Protein AF-A0A1V3KDX3-F1 (afdb_monomer)

Secondary structure (DSSP, 8-state):
-EEEEE-S--EE-TTS-EEEEEEEEETTEEEEEEEE-SSS-HHHHHHHHHHHHHHHHHHTSEEEEE-----GGG-SEEEEEEEEEETTEEEEEEEEEEGGG-TT--GGGGGGGPPPP---

Solvent-accessible surface area (backbone atoms only — not comparable to full-atom values): 7074 Å² total; per-residue (Å²): 93,80,51,76,49,70,60,92,69,68,48,70,51,99,82,75,42,47,24,31,51,31,36,43,33,56,60,90,48,71,50,76,49,63,31,45,45,81,64,36,48,73,65,50,46,54,49,48,34,52,53,28,47,54,50,14,60,75,68,54,42,45,22,49,33,69,46,42,52,63,58,78,93,77,47,60,59,33,43,30,40,36,40,36,45,52,100,93,49,75,50,76,44,81,44,74,45,57,39,86,83,41,99,78,73,48,81,93,50,50,59,79,77,59,72,82,90,79,89,132

pLDDT: mean 93.76, std 5.1, range [56.53, 98.06]

Structure (mmCIF, N/CA/C/O backbone):
data_AF-A0A1V3KDX3-F1
#
_entry.id   AF-A0A1V3KDX3-F1
#
loop_
_atom_site.group_PDB
_atom_site.id
_atom_site.type_symbol
_atom_site.label_atom_id
_atom_site.label_alt_id
_atom_site.label_comp_id
_atom_site.label_asym_id
_atom_site.label_entity_id
_atom_site.label_seq_id
_atom_site.pdbx_PDB_ins_code
_atom_site.Cartn_x
_atom_site.Cartn_y
_atom_site.Cartn_z
_atom_site.occupancy
_atom_site.B_iso_or_equiv
_atom_site.auth_seq_id
_atom_site.auth_comp_id
_atom_site.auth_asym_id
_atom_site.auth_atom_id
_atom_site.pdbx_PDB_model_num
ATOM 1 N N . MET A 1 1 ? -4.324 1.513 17.771 1.00 87.69 1 MET A N 1
ATOM 2 C CA . MET A 1 1 ? -3.615 2.578 17.020 1.00 87.69 1 MET A CA 1
ATOM 3 C C . MET A 1 1 ? -3.368 2.061 15.615 1.00 87.69 1 MET A C 1
ATOM 5 O O . MET A 1 1 ? -2.993 0.906 15.507 1.00 87.69 1 MET A O 1
ATOM 9 N N . PHE A 1 2 ? -3.605 2.856 14.573 1.00 94.31 2 PHE A N 1
ATOM 10 C CA . PHE A 1 2 ? -3.272 2.483 13.195 1.00 94.31 2 PHE A CA 1
ATOM 11 C C . PHE A 1 2 ? -2.252 3.480 12.646 1.00 94.31 2 PHE A C 1
ATOM 13 O O . PHE A 1 2 ? -2.476 4.683 12.772 1.00 94.31 2 PHE A O 1
ATOM 20 N N . ASN A 1 3 ? -1.138 3.002 12.094 1.00 95.94 3 ASN A N 1
ATOM 21 C CA . ASN A 1 3 ? -0.101 3.861 11.523 1.00 95.94 3 ASN A CA 1
ATOM 22 C C . ASN A 1 3 ? 0.721 3.118 10.463 1.00 95.94 3 ASN A C 1
ATOM 24 O O . ASN A 1 3 ? 0.973 1.926 10.620 1.00 95.94 3 ASN A O 1
ATOM 28 N N . ILE A 1 4 ? 1.194 3.844 9.448 1.00 97.00 4 ILE A N 1
ATOM 29 C CA . ILE A 1 4 ? 2.285 3.412 8.571 1.00 97.00 4 ILE A CA 1
ATOM 30 C C . ILE A 1 4 ? 3.423 4.417 8.747 1.00 97.00 4 ILE A C 1
ATOM 32 O O . ILE A 1 4 ? 3.302 5.579 8.361 1.00 97.00 4 ILE A O 1
ATOM 36 N N . ALA A 1 5 ? 4.512 3.976 9.368 1.00 96.94 5 ALA A N 1
ATOM 37 C CA . ALA A 1 5 ? 5.718 4.769 9.546 1.00 96.94 5 ALA A CA 1
ATOM 38 C C . ALA A 1 5 ? 6.691 4.491 8.400 1.00 96.94 5 ALA A C 1
ATOM 40 O O . ALA A 1 5 ? 6.875 3.339 8.021 1.00 96.94 5 ALA A O 1
ATOM 41 N N . LEU A 1 6 ? 7.312 5.543 7.872 1.00 96.81 6 LEU A N 1
ATOM 42 C CA . LEU A 1 6 ? 8.313 5.466 6.813 1.00 96.81 6 LEU A CA 1
ATOM 43 C C . LEU A 1 6 ? 9.654 5.941 7.361 1.00 96.81 6 LEU A C 1
ATOM 45 O O . LEU A 1 6 ? 9.716 6.979 8.025 1.00 96.81 6 LEU A O 1
ATOM 49 N N . GLU A 1 7 ? 10.720 5.217 7.046 1.00 95.19 7 GLU A N 1
ATOM 50 C CA . GLU A 1 7 ? 12.074 5.688 7.305 1.00 95.19 7 GLU A CA 1
ATOM 51 C C . GLU A 1 7 ? 12.439 6.859 6.383 1.00 95.19 7 GLU A C 1
ATOM 53 O O . GLU A 1 7 ? 11.755 7.165 5.408 1.00 95.19 7 GLU A O 1
ATOM 58 N N . SER A 1 8 ? 13.527 7.560 6.695 1.00 91.12 8 SER A N 1
ATOM 59 C CA . SER A 1 8 ? 13.921 8.765 5.944 1.00 91.12 8 SER A CA 1
ATOM 60 C C . SER A 1 8 ? 14.852 8.496 4.762 1.00 91.12 8 SER A C 1
ATOM 62 O O . SER A 1 8 ? 14.910 9.300 3.830 1.00 91.12 8 SER A O 1
ATOM 64 N N . LYS A 1 9 ? 15.606 7.392 4.796 1.00 96.25 9 LYS A N 1
ATOM 65 C CA . LYS A 1 9 ? 16.689 7.131 3.846 1.00 96.25 9 LYS A CA 1
ATOM 66 C C . LYS A 1 9 ? 16.405 5.876 3.017 1.00 96.25 9 LYS A C 1
ATOM 68 O O . LYS A 1 9 ? 16.329 4.795 3.599 1.00 96.25 9 LYS A O 1
ATOM 73 N N . PRO A 1 10 ? 16.306 5.995 1.682 1.00 97.38 10 PRO A N 1
ATOM 74 C CA . PRO A 1 10 ? 16.184 4.833 0.819 1.00 97.38 10 PRO A CA 1
ATOM 75 C C . PRO A 1 10 ? 17.518 4.098 0.663 1.00 97.38 10 PRO A C 1
ATOM 77 O O . PRO A 1 10 ? 18.595 4.673 0.864 1.00 97.38 10 PRO A O 1
ATOM 80 N N . PHE A 1 11 ? 17.444 2.829 0.284 1.00 97.69 11 PHE A N 1
ATOM 81 C CA . PHE A 1 11 ? 18.595 1.963 0.039 1.00 97.69 11 PHE A CA 1
ATOM 82 C C . PHE A 1 11 ? 18.253 0.904 -1.016 1.00 97.69 11 PHE A C 1
ATOM 84 O O . PHE A 1 11 ? 17.088 0.723 -1.359 1.00 97.69 11 PHE A O 1
ATOM 91 N N . ILE A 1 12 ? 19.278 0.235 -1.545 1.00 97.94 12 ILE A N 1
ATOM 92 C CA . ILE A 1 12 ? 19.107 -0.921 -2.429 1.00 97.94 12 ILE A CA 1
ATOM 93 C C . ILE A 1 12 ? 19.005 -2.175 -1.560 1.00 97.94 12 ILE A C 1
ATOM 95 O O . ILE A 1 12 ? 19.894 -2.407 -0.736 1.00 97.94 12 ILE A O 1
ATOM 99 N N . ASN A 1 13 ? 17.920 -2.937 -1.692 1.00 95.00 13 ASN A N 1
ATOM 100 C CA . ASN A 1 13 ? 17.723 -4.182 -0.945 1.00 95.00 13 ASN A CA 1
ATOM 101 C C . ASN A 1 13 ? 18.466 -5.372 -1.590 1.00 95.00 13 ASN A C 1
ATOM 103 O O . ASN A 1 13 ? 19.233 -5.213 -2.533 1.00 95.00 13 ASN A O 1
ATOM 107 N N . GLU A 1 14 ? 18.248 -6.581 -1.068 1.00 95.00 14 GLU A N 1
ATOM 108 C CA . GLU A 1 14 ? 18.904 -7.808 -1.546 1.00 95.00 14 GLU A CA 1
ATOM 109 C C . GLU A 1 14 ? 18.457 -8.287 -2.939 1.00 95.00 14 GLU A C 1
ATOM 111 O O . GLU A 1 14 ? 19.092 -9.176 -3.504 1.00 95.00 14 GLU A O 1
ATOM 116 N N . TRP A 1 15 ? 17.406 -7.687 -3.503 1.00 92.06 15 TRP A N 1
ATOM 117 C CA . TRP A 1 15 ? 16.888 -7.970 -4.846 1.00 92.06 15 TRP A CA 1
ATOM 118 C C . TRP A 1 15 ? 17.210 -6.853 -5.849 1.00 92.06 15 TRP A C 1
ATOM 120 O O . TRP A 1 15 ? 16.567 -6.763 -6.889 1.00 92.06 15 TRP A O 1
ATOM 130 N N . ASP A 1 16 ? 18.191 -5.999 -5.536 1.00 94.50 16 ASP A N 1
ATOM 131 C CA . ASP A 1 16 ? 18.605 -4.844 -6.345 1.00 94.50 16 ASP A CA 1
ATOM 132 C C . ASP A 1 16 ? 17.513 -3.770 -6.554 1.00 94.50 16 ASP A C 1
ATOM 134 O O . ASP A 1 16 ? 17.632 -2.901 -7.422 1.00 94.50 16 ASP A O 1
ATOM 138 N N . ASP A 1 17 ? 16.484 -3.750 -5.699 1.00 94.56 17 ASP A N 1
ATOM 139 C CA . ASP A 1 17 ? 15.426 -2.741 -5.735 1.00 94.56 17 ASP A CA 1
ATOM 140 C C . ASP A 1 17 ? 15.750 -1.533 -4.853 1.00 94.56 17 ASP A C 1
ATOM 142 O O . ASP A 1 17 ? 16.129 -1.665 -3.685 1.00 94.56 17 ASP A O 1
ATOM 146 N N . LEU A 1 18 ? 15.511 -0.329 -5.384 1.00 97.25 18 LEU A N 1
ATOM 147 C CA . LEU A 1 18 ? 15.504 0.896 -4.590 1.00 97.25 18 LEU A CA 1
ATOM 148 C C . LEU A 1 18 ? 14.232 0.953 -3.744 1.00 97.25 18 LEU A C 1
ATOM 150 O O . LEU A 1 18 ? 13.131 1.175 -4.258 1.00 97.25 18 LEU A O 1
ATOM 154 N N . VAL A 1 19 ? 14.403 0.809 -2.432 1.00 97.81 19 VAL A N 1
ATOM 155 C CA . VAL A 1 19 ? 13.302 0.746 -1.474 1.00 97.81 19 VAL A CA 1
ATOM 156 C C . VAL A 1 19 ? 13.448 1.735 -0.324 1.00 97.81 19 VAL A C 1
ATOM 158 O O . VAL A 1 19 ? 14.524 2.273 -0.049 1.00 97.81 19 VAL A O 1
ATOM 161 N N . LEU A 1 20 ? 12.342 1.940 0.385 1.00 97.94 20 LEU A N 1
ATOM 162 C CA . LEU A 1 20 ? 12.284 2.603 1.678 1.00 97.94 20 LEU A CA 1
ATOM 163 C C . LEU A 1 20 ? 11.724 1.636 2.725 1.00 97.94 20 LEU A C 1
ATOM 165 O O . LEU A 1 20 ? 10.679 1.028 2.500 1.00 97.94 20 LEU A O 1
ATOM 169 N N . SER A 1 21 ? 12.388 1.510 3.874 1.00 97.44 21 SER A N 1
ATOM 170 C CA . SER A 1 21 ? 11.837 0.742 4.995 1.00 97.44 21 SER A CA 1
ATOM 171 C C . SER A 1 21 ? 10.593 1.415 5.560 1.00 97.44 21 SER A C 1
ATOM 173 O O . SER A 1 21 ? 10.551 2.638 5.722 1.00 97.44 21 SER A O 1
ATOM 175 N N . ALA A 1 22 ? 9.605 0.602 5.905 1.00 97.62 22 ALA A N 1
ATOM 176 C CA . ALA A 1 22 ? 8.391 1.036 6.561 1.00 97.62 22 ALA A CA 1
ATOM 177 C C . ALA A 1 22 ? 7.913 0.025 7.593 1.00 97.62 22 ALA A C 1
ATOM 179 O O . ALA A 1 22 ? 8.279 -1.146 7.562 1.00 97.62 22 ALA A O 1
ATOM 180 N N . SER A 1 23 ? 7.042 0.493 8.479 1.00 97.81 23 SER A N 1
ATOM 181 C CA . SER A 1 23 ? 6.360 -0.343 9.456 1.00 97.81 23 SER A CA 1
ATOM 182 C C . SER A 1 23 ? 4.878 -0.023 9.476 1.00 97.81 23 SER A C 1
ATOM 184 O O . SER A 1 23 ? 4.501 1.141 9.630 1.00 97.81 23 SER A O 1
ATOM 186 N N . ILE A 1 24 ? 4.032 -1.046 9.420 1.00 97.62 24 ILE A N 1
ATOM 187 C CA . ILE A 1 24 ? 2.609 -0.917 9.725 1.00 97.62 24 ILE A CA 1
ATOM 188 C C . ILE A 1 24 ? 2.370 -1.317 11.178 1.00 97.62 24 ILE A C 1
ATOM 190 O O . ILE A 1 24 ? 2.934 -2.286 11.680 1.00 97.62 24 ILE A O 1
ATOM 194 N N . THR A 1 25 ? 1.550 -0.549 11.886 1.00 97.81 25 THR A N 1
ATOM 195 C CA . THR A 1 25 ? 1.118 -0.847 13.253 1.00 97.81 25 THR A CA 1
ATOM 196 C C . THR A 1 25 ? -0.399 -0.900 13.298 1.00 97.81 25 THR A C 1
ATOM 198 O O . THR A 1 25 ? -1.059 0.062 12.906 1.00 97.81 25 THR A O 1
ATOM 201 N N . ILE A 1 26 ? -0.943 -2.013 13.790 1.00 96.38 26 ILE A N 1
ATOM 202 C CA . ILE A 1 26 ? -2.377 -2.283 13.920 1.00 96.38 26 ILE A CA 1
ATOM 203 C C . ILE A 1 26 ? -2.625 -2.731 15.361 1.00 96.38 26 ILE A C 1
ATOM 205 O O . ILE A 1 26 ? -2.471 -3.893 15.712 1.00 96.38 26 ILE A O 1
ATOM 209 N N . SER A 1 27 ? -3.003 -1.784 16.213 1.00 93.75 27 SER A N 1
ATOM 210 C CA . SER A 1 27 ? -3.112 -1.986 17.662 1.00 93.75 27 SER A CA 1
ATOM 211 C C . SER A 1 27 ? -1.786 -2.448 18.276 1.00 93.75 27 SER A C 1
ATOM 213 O O . SER A 1 27 ? -0.879 -1.626 18.381 1.00 93.75 27 SER A O 1
ATOM 215 N N . ASP A 1 28 ? -1.690 -3.699 18.707 1.00 95.75 28 ASP A N 1
ATOM 216 C CA . ASP A 1 28 ? -0.511 -4.350 19.279 1.00 95.75 28 ASP A CA 1
ATOM 217 C C . ASP A 1 28 ? 0.337 -5.089 18.230 1.00 95.75 28 ASP A C 1
ATOM 219 O O . ASP A 1 28 ? 1.496 -5.410 18.490 1.00 95.75 28 ASP A O 1
ATOM 223 N N . PHE A 1 29 ? -0.205 -5.307 17.031 1.00 96.56 29 PHE A N 1
ATOM 224 C CA . PHE A 1 29 ? 0.515 -5.895 15.910 1.00 96.56 29 PHE A CA 1
ATOM 225 C C . PHE A 1 29 ? 1.417 -4.865 15.218 1.00 96.56 29 PHE A C 1
ATOM 227 O O . PHE A 1 29 ? 1.005 -3.727 14.965 1.00 96.56 29 PHE A O 1
A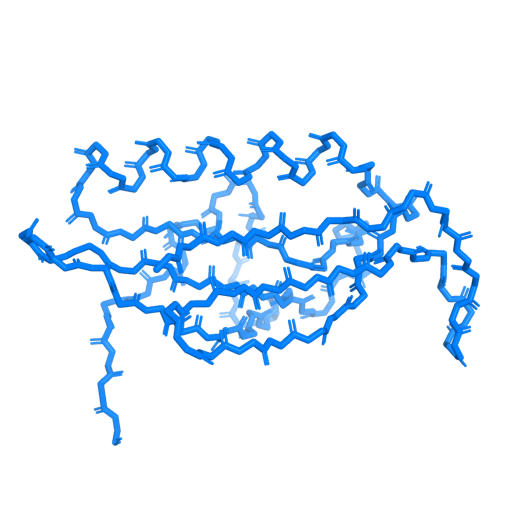TOM 234 N N . LYS A 1 30 ? 2.632 -5.286 14.853 1.00 97.25 30 LYS A N 1
ATOM 235 C CA . LYS A 1 30 ? 3.569 -4.512 14.037 1.00 97.25 30 LYS A CA 1
ATOM 236 C C . LYS A 1 30 ? 4.249 -5.421 13.015 1.00 97.25 30 LYS A C 1
ATOM 238 O O . LYS A 1 30 ? 4.743 -6.481 13.387 1.00 97.25 30 LYS A O 1
ATOM 243 N N . GLU A 1 31 ? 4.327 -4.965 11.771 1.00 97.69 31 GLU A N 1
ATOM 244 C CA . GLU A 1 31 ? 5.070 -5.632 10.699 1.00 97.69 31 GLU A CA 1
ATOM 245 C C . GLU A 1 31 ? 5.919 -4.612 9.940 1.00 97.69 31 GLU A C 1
ATOM 247 O O . GLU A 1 31 ? 5.455 -3.507 9.646 1.00 97.69 31 GLU A O 1
ATOM 252 N N . ASP A 1 32 ? 7.163 -4.985 9.648 1.00 96.88 32 ASP A N 1
ATOM 253 C CA . ASP A 1 32 ? 8.085 -4.191 8.841 1.00 96.88 32 ASP A CA 1
ATOM 254 C C . ASP A 1 32 ? 8.049 -4.687 7.390 1.00 96.88 32 ASP A C 1
ATOM 256 O O . ASP A 1 32 ? 7.955 -5.887 7.137 1.00 96.88 32 ASP A O 1
ATOM 260 N N . PHE A 1 33 ? 8.129 -3.767 6.434 1.00 96.19 33 PHE A N 1
ATOM 261 C CA . PHE A 1 33 ? 8.121 -4.069 5.005 1.00 96.19 33 PHE A CA 1
ATOM 262 C C . PHE A 1 33 ? 8.948 -3.045 4.221 1.00 96.19 33 PHE A C 1
ATOM 264 O O . PHE A 1 33 ? 9.305 -1.978 4.726 1.00 96.19 33 PHE A O 1
ATOM 271 N N . PHE A 1 34 ? 9.255 -3.366 2.967 1.00 96.62 34 PHE A N 1
ATOM 272 C CA . PHE A 1 34 ? 9.947 -2.462 2.053 1.00 96.62 34 PHE A CA 1
ATOM 273 C C . PHE A 1 34 ? 8.960 -1.878 1.047 1.00 96.62 34 PHE A C 1
ATOM 275 O O . PHE A 1 34 ? 8.224 -2.627 0.412 1.00 96.62 34 PHE A O 1
ATOM 282 N N . LEU A 1 35 ? 8.960 -0.552 0.883 1.00 96.88 35 LEU A N 1
ATOM 283 C CA . LEU A 1 35 ? 8.280 0.119 -0.224 1.00 96.88 35 LEU A CA 1
ATOM 284 C C . LEU A 1 35 ? 9.248 0.293 -1.394 1.00 96.88 35 LEU A C 1
ATOM 286 O O . LEU A 1 35 ? 10.179 1.091 -1.268 1.00 96.88 35 LEU A O 1
ATOM 290 N N . PRO A 1 36 ? 9.014 -0.350 -2.544 1.00 96.81 36 PRO A N 1
ATOM 291 C CA . PRO A 1 36 ? 9.692 -0.020 -3.791 1.00 96.81 36 PRO A CA 1
ATOM 292 C C . PRO A 1 36 ? 9.384 1.417 -4.195 1.00 96.81 36 PRO A C 1
ATOM 294 O O . PRO A 1 36 ? 8.213 1.795 -4.287 1.00 96.81 36 PRO A O 1
ATOM 297 N N . ILE A 1 37 ? 10.428 2.212 -4.442 1.00 97.25 37 ILE A N 1
ATOM 298 C CA . ILE A 1 37 ? 10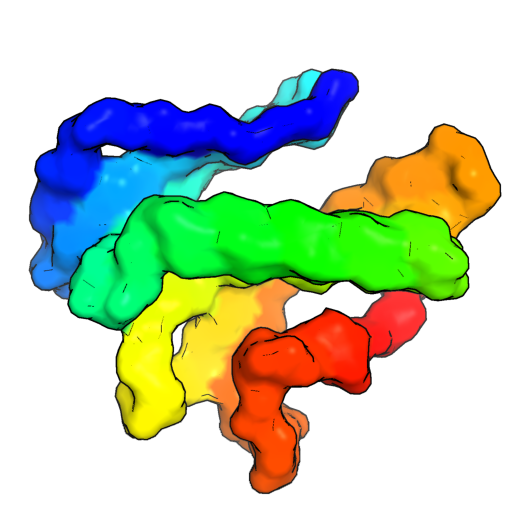.296 3.632 -4.803 1.00 97.25 37 ILE A CA 1
ATOM 299 C C . ILE A 1 37 ? 10.877 3.989 -6.178 1.00 97.25 37 ILE A C 1
ATOM 301 O O . ILE A 1 37 ? 11.034 5.165 -6.507 1.00 97.25 37 ILE A O 1
ATOM 305 N N . SER A 1 38 ? 11.205 2.981 -6.989 1.00 95.12 38 SER A N 1
ATOM 306 C CA . SER A 1 38 ? 11.717 3.166 -8.352 1.00 95.12 38 SER A CA 1
ATOM 307 C C . SER A 1 38 ? 10.659 3.728 -9.308 1.00 95.12 38 SER A C 1
ATOM 309 O O . SER A 1 38 ? 10.986 4.529 -10.182 1.00 95.12 38 SER A O 1
ATOM 3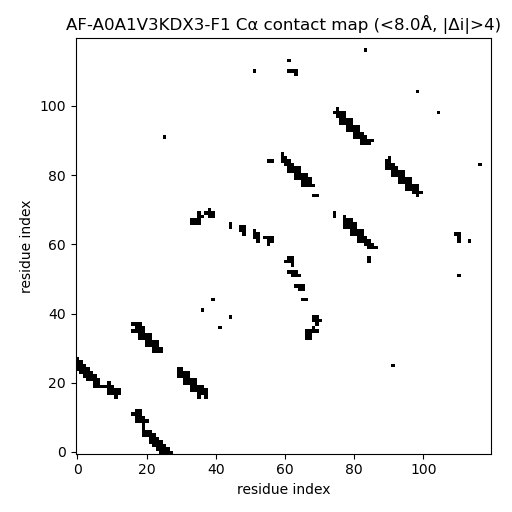11 N N . PHE A 1 39 ? 9.395 3.316 -9.149 1.00 95.88 39 PHE A N 1
ATOM 312 C CA . PHE A 1 39 ? 8.273 3.775 -9.977 1.00 95.88 39 PHE A CA 1
ATOM 313 C C . PHE A 1 39 ? 7.384 4.782 -9.245 1.00 95.88 39 PHE A C 1
ATOM 315 O O . PHE A 1 39 ? 7.199 5.902 -9.716 1.00 95.88 39 PHE A O 1
ATOM 322 N N . TRP A 1 40 ? 6.841 4.402 -8.086 1.00 97.12 40 TRP A N 1
ATOM 323 C CA . TRP A 1 40 ? 6.114 5.329 -7.222 1.00 97.12 40 TRP A CA 1
ATOM 324 C C . TRP A 1 40 ? 7.054 6.039 -6.268 1.00 97.12 40 TRP A C 1
ATOM 326 O O . TRP A 1 40 ? 7.841 5.413 -5.571 1.00 97.12 40 TRP A O 1
ATOM 336 N N . SER A 1 41 ? 6.916 7.352 -6.151 1.00 96.94 41 SER A N 1
ATOM 337 C CA . SER A 1 41 ? 7.520 8.072 -5.041 1.00 96.94 41 SER A CA 1
ATOM 338 C C . SER A 1 41 ? 6.748 7.807 -3.747 1.00 96.94 41 SER A C 1
ATOM 340 O O . SER A 1 41 ? 5.570 7.452 -3.752 1.00 96.94 41 SER A O 1
ATOM 342 N N . VAL A 1 42 ? 7.371 8.098 -2.604 1.00 96.75 42 VAL A N 1
ATOM 343 C CA . VAL A 1 42 ? 6.690 8.102 -1.294 1.00 96.75 42 VAL A CA 1
ATOM 344 C C . VAL A 1 42 ? 5.407 8.945 -1.312 1.00 96.75 42 VAL A C 1
ATOM 346 O O . VAL A 1 42 ? 4.416 8.592 -0.675 1.00 96.75 42 VAL A O 1
ATOM 349 N N . LYS A 1 43 ? 5.400 10.056 -2.060 1.00 97.44 43 LYS A N 1
ATOM 350 C CA . LYS A 1 43 ? 4.221 10.922 -2.175 1.00 97.44 43 LYS A CA 1
ATOM 351 C C . LYS A 1 43 ? 3.074 10.231 -2.906 1.00 97.44 43 LYS A C 1
ATOM 353 O O . LYS A 1 43 ? 1.926 10.463 -2.543 1.00 97.44 43 LYS A O 1
ATOM 358 N N . ASP A 1 44 ? 3.376 9.386 -3.888 1.00 98.00 44 ASP A N 1
ATOM 359 C CA . ASP A 1 44 ? 2.363 8.641 -4.638 1.00 98.00 44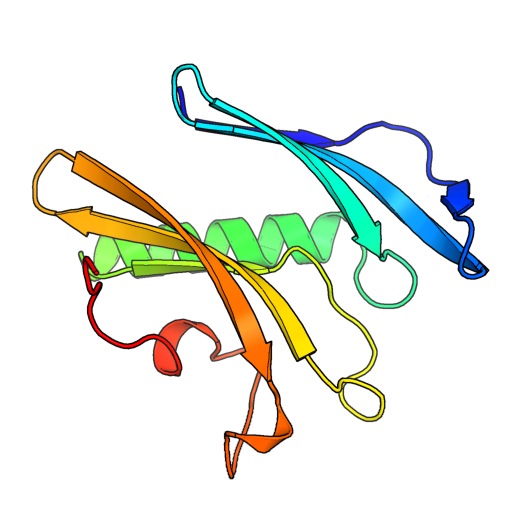 ASP A CA 1
ATOM 360 C C . ASP A 1 44 ? 1.684 7.604 -3.742 1.00 98.00 44 ASP A C 1
ATOM 362 O O . ASP A 1 44 ? 0.457 7.556 -3.706 1.00 98.00 44 ASP A O 1
ATOM 366 N N . TYR A 1 45 ? 2.457 6.878 -2.924 1.00 97.94 45 TYR A N 1
ATOM 367 C CA . TYR A 1 45 ? 1.908 5.975 -1.906 1.00 97.94 45 TYR A CA 1
ATOM 368 C C . TYR A 1 45 ? 1.013 6.710 -0.906 1.00 97.94 45 TYR A C 1
ATOM 370 O O . TYR A 1 45 ? -0.139 6.331 -0.718 1.00 97.94 45 TYR A O 1
ATOM 378 N N . ILE A 1 46 ? 1.498 7.804 -0.306 1.00 97.69 46 ILE A N 1
ATOM 379 C CA . ILE A 1 46 ? 0.714 8.585 0.667 1.00 97.69 46 ILE A CA 1
ATOM 380 C C . ILE A 1 46 ? -0.573 9.123 0.032 1.00 97.69 46 ILE A C 1
ATOM 382 O O . ILE A 1 46 ? -1.634 9.092 0.661 1.00 97.69 46 ILE A O 1
ATOM 386 N N . SER A 1 47 ? -0.493 9.603 -1.211 1.00 97.81 47 SER A N 1
ATOM 387 C CA . SER A 1 47 ? -1.652 10.075 -1.970 1.00 97.81 47 SER A CA 1
ATOM 388 C C . SER A 1 47 ? -2.653 8.942 -2.207 1.00 97.81 47 SER A C 1
ATOM 390 O O . SER A 1 47 ? -3.837 9.094 -1.903 1.00 97.81 47 SER A O 1
ATOM 392 N N . GLN A 1 48 ? -2.179 7.775 -2.656 1.00 97.94 48 GLN A N 1
ATOM 393 C CA . GLN A 1 48 ? -3.020 6.605 -2.891 1.00 97.94 48 GLN A CA 1
ATOM 394 C C . GLN A 1 48 ? -3.696 6.118 -1.609 1.00 97.94 48 GLN A C 1
ATOM 396 O O . GLN A 1 48 ? -4.904 5.883 -1.613 1.00 97.94 48 GLN A O 1
ATOM 401 N N . TRP A 1 49 ? -2.955 6.014 -0.506 1.00 98.06 49 TRP A N 1
ATOM 402 C CA . TRP A 1 49 ? -3.504 5.625 0.791 1.00 98.06 49 TRP A CA 1
ATOM 403 C C . TRP A 1 49 ? -4.563 6.608 1.264 1.00 98.06 49 TRP A C 1
ATOM 405 O O . TRP A 1 49 ? -5.641 6.191 1.673 1.00 98.06 49 TRP A O 1
ATOM 415 N N . SER A 1 50 ? -4.285 7.909 1.172 1.00 97.06 50 SER A N 1
ATOM 416 C CA . SER A 1 50 ? -5.209 8.950 1.627 1.00 97.06 5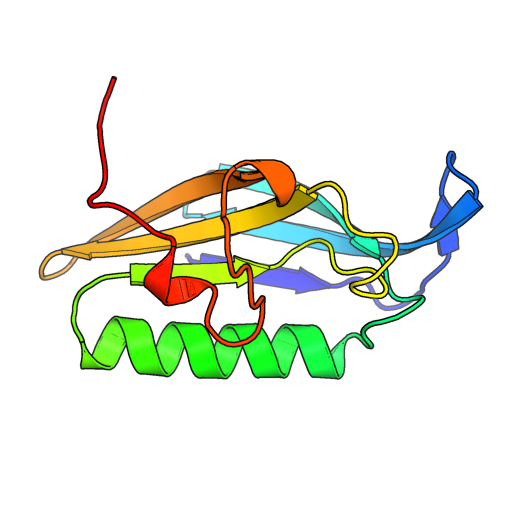0 SER A CA 1
ATOM 417 C C . SER A 1 50 ? -6.522 8.914 0.846 1.00 97.06 50 SER A C 1
ATOM 419 O O . SER A 1 50 ? -7.591 8.897 1.454 1.00 97.06 50 SER A O 1
ATOM 421 N N . LEU A 1 51 ? -6.446 8.836 -0.488 1.00 96.69 51 LEU A N 1
ATOM 422 C CA . LEU A 1 51 ? -7.622 8.747 -1.358 1.00 96.69 51 LEU A CA 1
ATOM 423 C C . LEU A 1 51 ? -8.413 7.458 -1.116 1.00 96.69 51 LEU A C 1
ATOM 425 O O . LEU A 1 51 ? -9.635 7.501 -0.993 1.00 96.69 51 LEU A O 1
ATOM 429 N N . SER A 1 52 ? -7.717 6.325 -1.004 1.00 96.94 52 SER A N 1
ATOM 430 C CA . SER A 1 52 ? -8.340 5.024 -0.756 1.00 96.94 52 SER A CA 1
ATOM 431 C C . SER A 1 52 ? -9.063 4.993 0.591 1.00 96.94 52 SER A C 1
ATOM 433 O O . SER A 1 52 ? -10.234 4.629 0.645 1.00 96.94 52 SER A O 1
ATOM 435 N N . LEU A 1 53 ? -8.410 5.465 1.662 1.00 96.38 53 LEU A N 1
ATOM 436 C CA . LEU A 1 53 ? -9.004 5.587 2.997 1.00 96.38 53 LEU A CA 1
ATOM 437 C C . LEU A 1 53 ? -10.228 6.503 2.991 1.00 96.38 53 LEU A C 1
ATOM 439 O O . LEU A 1 53 ? -11.260 6.153 3.563 1.00 96.38 53 LEU A O 1
ATOM 443 N N . GLU A 1 54 ? -10.129 7.670 2.353 1.00 95.56 54 GLU A N 1
ATOM 444 C CA . GLU A 1 54 ? -11.242 8.612 2.251 1.00 95.56 54 GLU A CA 1
ATOM 445 C C . GLU A 1 54 ? -12.447 7.983 1.538 1.00 95.56 54 GLU A C 1
ATOM 447 O O . GLU A 1 54 ? -13.579 8.075 2.022 1.00 95.56 54 GLU A O 1
ATOM 452 N N . GLU A 1 55 ? -12.211 7.321 0.407 1.00 94.00 55 GLU A N 1
ATOM 453 C CA . GLU A 1 55 ? -13.249 6.643 -0.361 1.00 94.00 55 GLU A CA 1
ATOM 454 C C . GLU A 1 55 ? -13.891 5.495 0.428 1.00 94.00 55 GLU A C 1
ATOM 456 O O . GLU A 1 55 ? -15.121 5.438 0.547 1.00 94.00 55 GLU A O 1
ATOM 461 N N . GLY A 1 56 ? -13.078 4.607 1.000 1.00 93.75 56 GLY A N 1
ATOM 462 C CA . GLY A 1 56 ? -13.553 3.440 1.732 1.00 93.75 56 GLY A CA 1
ATOM 463 C C . GLY A 1 56 ? -14.350 3.807 2.981 1.00 93.75 56 GLY A C 1
ATOM 464 O O . GLY A 1 56 ? -15.394 3.201 3.242 1.00 93.75 56 GLY A O 1
ATOM 465 N N . MET A 1 57 ? -13.934 4.857 3.700 1.00 93.00 57 MET A N 1
ATOM 466 C CA . MET A 1 57 ? -14.684 5.398 4.839 1.00 93.00 57 MET A CA 1
ATOM 467 C C . MET A 1 57 ? -16.021 6.012 4.408 1.00 93.00 57 MET A C 1
ATOM 469 O O . MET A 1 57 ? -17.044 5.747 5.042 1.00 93.00 57 MET A O 1
ATOM 473 N N . LYS A 1 58 ? -16.049 6.797 3.318 1.00 93.38 58 LYS A N 1
ATOM 474 C CA . LYS A 1 58 ? -17.295 7.387 2.787 1.00 93.38 58 LYS A CA 1
ATOM 475 C C . LYS A 1 58 ? -18.292 6.313 2.357 1.00 93.38 58 LYS A C 1
ATOM 477 O O . LYS A 1 58 ? -19.483 6.442 2.632 1.00 93.38 58 LYS A O 1
ATOM 482 N N . ARG A 1 59 ? -17.808 5.254 1.702 1.00 91.56 59 ARG A N 1
ATOM 483 C CA . ARG A 1 59 ? -18.630 4.127 1.236 1.00 91.56 59 ARG A CA 1
ATOM 484 C C . ARG A 1 59 ? -18.966 3.120 2.340 1.00 91.56 59 ARG A C 1
ATOM 486 O O . ARG A 1 59 ? -19.830 2.280 2.119 1.00 91.56 59 ARG A O 1
ATOM 493 N N . ARG A 1 60 ? -18.306 3.201 3.505 1.00 91.12 60 ARG A N 1
ATOM 494 C CA . ARG A 1 60 ? -18.387 2.220 4.605 1.00 91.12 60 ARG A CA 1
ATOM 495 C C . ARG A 1 60 ? -18.174 0.780 4.121 1.00 91.12 60 ARG A C 1
ATOM 497 O O . ARG A 1 60 ? -18.922 -0.117 4.494 1.00 91.12 60 ARG A O 1
ATOM 504 N N . ASN A 1 61 ? -17.182 0.587 3.254 1.00 93.00 61 ASN A N 1
ATOM 505 C CA . ASN A 1 61 ? -16.864 -0.720 2.683 1.00 93.00 61 ASN A CA 1
ATOM 506 C C . ASN A 1 61 ? -15.425 -1.107 3.029 1.00 93.00 61 ASN A C 1
ATOM 508 O O . ASN A 1 61 ? -15.171 -1.610 4.122 1.00 93.00 61 ASN A O 1
ATOM 512 N N . HIS A 1 62 ? -14.471 -0.810 2.151 1.00 96.50 62 HIS A N 1
ATOM 513 C CA . HIS A 1 62 ? -13.066 -1.113 2.376 1.00 96.50 62 HIS A CA 1
ATOM 514 C C . HIS A 1 62 ? -12.146 -0.101 1.693 1.00 96.50 62 HIS A C 1
ATOM 516 O O . HIS A 1 62 ? -12.577 0.632 0.804 1.00 96.50 62 HIS A O 1
ATOM 522 N N . SER A 1 63 ? -10.881 -0.114 2.102 1.00 97.19 63 SER A N 1
ATOM 523 C CA . SER A 1 63 ? -9.780 0.643 1.503 1.00 97.19 63 SER A CA 1
ATOM 524 C C . SER A 1 63 ? -8.604 -0.284 1.256 1.00 97.19 63 SER A C 1
ATOM 526 O O . SER A 1 63 ? -8.257 -1.074 2.132 1.00 97.19 63 SER A O 1
ATOM 528 N N . VAL A 1 64 ? -7.954 -0.156 0.107 1.00 97.94 64 VAL A N 1
ATOM 529 C CA . VAL A 1 64 ? -6.701 -0.849 -0.202 1.00 97.94 64 VAL A CA 1
ATOM 530 C C . VAL A 1 64 ? -5.528 0.108 -0.056 1.00 97.94 64 VAL A C 1
ATOM 532 O O . VAL A 1 64 ? -5.518 1.181 -0.661 1.00 97.94 64 VAL A O 1
ATOM 535 N N . LEU A 1 65 ? -4.527 -0.293 0.717 1.00 98.06 65 LEU A N 1
ATOM 536 C CA . LEU A 1 65 ? -3.264 0.411 0.891 1.00 98.06 65 LEU A CA 1
ATOM 537 C C . LEU A 1 65 ? -2.183 -0.367 0.150 1.00 98.06 65 LEU A C 1
ATOM 539 O O . LEU A 1 65 ? -1.737 -1.409 0.628 1.00 98.06 65 LEU A O 1
ATOM 543 N N . ILE A 1 66 ? -1.795 0.103 -1.034 1.00 97.69 66 ILE A N 1
ATOM 544 C CA . ILE A 1 66 ? -0.768 -0.554 -1.848 1.00 97.69 66 ILE A CA 1
ATOM 545 C C . ILE A 1 66 ? 0.589 -0.360 -1.173 1.00 97.69 66 ILE A C 1
ATOM 547 O O . ILE A 1 66 ? 0.937 0.764 -0.823 1.00 97.69 66 ILE A O 1
ATOM 551 N N . THR A 1 67 ? 1.361 -1.429 -0.993 1.00 97.12 67 THR A N 1
ATOM 552 C CA . THR A 1 67 ? 2.704 -1.371 -0.388 1.00 97.12 67 THR A CA 1
ATOM 553 C C . THR A 1 67 ? 3.820 -1.745 -1.354 1.00 97.12 67 THR A C 1
ATOM 555 O O . THR A 1 67 ? 4.986 -1.547 -1.028 1.00 97.12 67 THR A O 1
ATOM 558 N N . SER A 1 68 ? 3.477 -2.214 -2.556 1.00 94.88 68 SER A N 1
ATOM 559 C CA . SER A 1 68 ? 4.427 -2.446 -3.643 1.00 94.88 68 SER A CA 1
ATOM 560 C C . SER A 1 68 ? 3.844 -1.999 -4.980 1.00 94.88 68 SER A C 1
ATOM 562 O O . SER A 1 68 ? 2.786 -2.489 -5.380 1.00 94.88 68 SER A O 1
ATOM 564 N N . MET A 1 69 ? 4.540 -1.115 -5.691 1.00 95.00 69 MET A N 1
ATOM 565 C CA . MET A 1 69 ? 4.145 -0.697 -7.031 1.00 95.00 69 MET A CA 1
ATOM 566 C C . MET A 1 69 ? 5.347 -0.573 -7.969 1.00 95.00 69 MET A C 1
ATOM 568 O O . MET A 1 69 ? 6.332 0.099 -7.664 1.00 95.00 69 MET A O 1
ATOM 572 N N . TYR A 1 70 ? 5.192 -1.166 -9.149 1.00 93.69 70 TYR A N 1
ATOM 573 C CA . TYR A 1 70 ? 6.147 -1.179 -10.255 1.00 93.69 70 TYR A CA 1
ATOM 574 C C . TYR A 1 70 ? 5.458 -0.691 -11.539 1.00 93.69 70 TYR A C 1
ATOM 576 O O . TYR A 1 70 ? 4.236 -0.502 -11.533 1.00 93.69 70 TYR A O 1
ATOM 584 N N . PRO A 1 71 ? 6.192 -0.445 -12.640 1.00 91.94 71 PRO A N 1
ATOM 585 C CA . PRO A 1 71 ? 5.565 -0.120 -13.914 1.00 91.94 71 PRO A CA 1
ATOM 586 C C . PRO A 1 71 ? 4.503 -1.173 -14.280 1.00 91.94 71 PRO A C 1
ATOM 588 O O . PRO A 1 71 ? 4.786 -2.365 -14.182 1.00 91.94 71 PRO A O 1
ATOM 591 N N . PRO A 1 72 ? 3.292 -0.778 -14.722 1.00 86.94 72 PRO A N 1
ATOM 592 C CA . PRO A 1 72 ? 2.196 -1.724 -14.959 1.00 86.94 72 PRO A CA 1
ATOM 593 C C . PRO A 1 72 ? 2.509 -2.865 -15.935 1.00 86.94 72 PRO A C 1
ATOM 595 O O . PRO A 1 72 ? 1.905 -3.924 -15.834 1.00 86.94 72 PRO A O 1
ATOM 598 N N . ASN A 1 73 ? 3.446 -2.658 -16.865 1.00 85.75 73 ASN A N 1
ATOM 599 C CA . ASN A 1 73 ? 3.855 -3.680 -17.833 1.00 85.75 73 ASN A CA 1
ATOM 600 C C . ASN A 1 73 ? 4.708 -4.801 -17.215 1.00 85.75 73 ASN A C 1
ATOM 602 O O . ASN A 1 73 ? 4.787 -5.874 -17.802 1.00 85.75 73 ASN A O 1
ATOM 606 N N . ASP A 1 74 ? 5.319 -4.550 -16.055 1.00 85.19 74 ASP A N 1
ATOM 607 C CA . ASP A 1 74 ? 6.220 -5.476 -15.358 1.00 85.19 74 ASP A CA 1
ATOM 608 C C . ASP A 1 74 ? 5.565 -6.045 -14.083 1.00 85.19 74 ASP A C 1
ATOM 610 O O . ASP A 1 74 ? 6.215 -6.672 -13.248 1.00 85.19 74 ASP A O 1
ATOM 614 N N . LEU A 1 75 ? 4.273 -5.769 -13.886 1.00 87.81 75 LEU A N 1
ATOM 615 C CA . LEU A 1 75 ? 3.571 -6.028 -12.639 1.00 87.81 75 LEU A CA 1
ATOM 616 C C . LEU A 1 75 ? 2.922 -7.416 -12.648 1.00 87.81 75 LEU A C 1
ATOM 618 O O . LEU A 1 75 ? 1.872 -7.612 -13.254 1.00 87.81 75 LEU A O 1
ATOM 622 N N . GLU A 1 76 ? 3.510 -8.363 -11.921 1.00 91.31 76 GLU A N 1
ATOM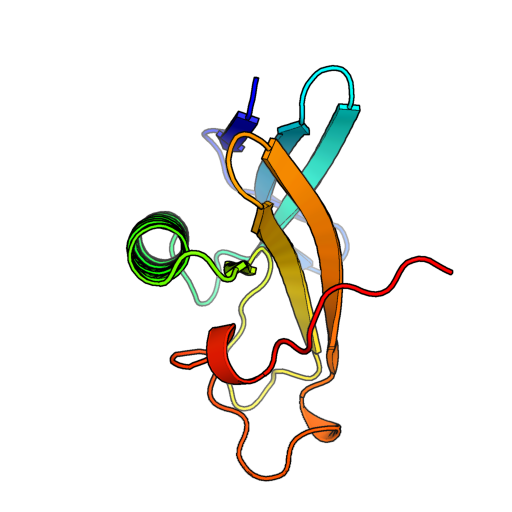 623 C CA . GLU A 1 76 ? 2.904 -9.688 -11.717 1.00 91.31 76 GLU A CA 1
ATOM 624 C C . GLU A 1 76 ? 1.918 -9.696 -10.544 1.00 91.31 76 GLU A C 1
ATOM 626 O O . GLU A 1 76 ? 0.852 -10.314 -10.603 1.00 91.31 76 GLU A O 1
ATOM 631 N N . PHE A 1 77 ? 2.248 -8.980 -9.468 1.00 93.81 77 PHE A N 1
ATOM 632 C CA . PHE A 1 77 ? 1.395 -8.869 -8.294 1.00 93.81 77 PHE A CA 1
ATOM 633 C C . PHE A 1 77 ? 1.550 -7.529 -7.571 1.00 93.81 77 PHE A C 1
ATOM 635 O O . PHE A 1 77 ? 2.556 -6.834 -7.697 1.00 93.81 77 PHE A O 1
ATOM 642 N N . ILE A 1 78 ? 0.549 -7.191 -6.758 1.00 95.19 78 ILE A N 1
ATOM 643 C CA . ILE A 1 78 ? 0.577 -6.069 -5.818 1.00 95.19 78 ILE A CA 1
ATOM 644 C C . ILE A 1 78 ? 0.404 -6.590 -4.397 1.00 95.19 78 ILE A C 1
ATOM 646 O O . ILE A 1 78 ? -0.614 -7.202 -4.077 1.00 95.19 78 ILE A O 1
ATOM 650 N N . GLN A 1 79 ? 1.354 -6.280 -3.520 1.00 96.00 79 GLN A N 1
ATOM 651 C CA . GLN A 1 79 ? 1.179 -6.407 -2.079 1.00 96.00 79 GLN A CA 1
ATOM 652 C C . GLN A 1 79 ? 0.407 -5.213 -1.526 1.00 96.00 79 GLN A C 1
ATOM 654 O O . GLN A 1 79 ? 0.584 -4.065 -1.951 1.00 96.00 79 GLN A O 1
ATOM 659 N N . SER A 1 80 ? -0.468 -5.492 -0.566 1.00 97.25 80 SER A N 1
ATOM 660 C CA . SER A 1 80 ? -1.335 -4.480 0.012 1.00 97.25 80 SER A CA 1
ATOM 661 C C . SER A 1 80 ? -1.838 -4.845 1.403 1.00 97.25 80 SER A C 1
ATOM 663 O O . SER A 1 80 ? -1.858 -6.012 1.801 1.00 97.25 80 SER A O 1
ATOM 665 N N . TRP A 1 81 ? -2.355 -3.833 2.090 1.00 97.75 81 TRP A N 1
ATOM 666 C CA . TRP A 1 81 ? -3.184 -3.986 3.277 1.00 97.75 81 TRP A CA 1
ATOM 667 C C . TRP A 1 81 ? -4.599 -3.503 2.991 1.00 97.75 81 TRP A C 1
ATOM 669 O O . TRP A 1 81 ? -4.797 -2.376 2.542 1.00 97.75 81 TRP A O 1
ATOM 679 N N . ILE A 1 82 ? -5.592 -4.336 3.277 1.00 97.50 82 ILE A N 1
ATOM 680 C CA . ILE A 1 82 ? -7.004 -3.990 3.133 1.00 97.50 82 ILE A CA 1
ATOM 681 C C . ILE A 1 82 ? -7.572 -3.642 4.495 1.00 97.50 82 ILE A C 1
ATOM 683 O O . ILE A 1 82 ? -7.452 -4.427 5.432 1.00 97.50 82 ILE A O 1
ATOM 687 N N . VAL A 1 83 ? -8.230 -2.492 4.584 1.00 97.00 83 VAL A N 1
ATOM 688 C CA . VAL A 1 83 ? -8.981 -2.045 5.755 1.00 97.00 83 VAL A CA 1
ATOM 689 C C . VAL A 1 83 ? -10.467 -2.181 5.448 1.00 97.00 83 VAL A C 1
ATOM 691 O O . VAL A 1 83 ? -10.985 -1.433 4.630 1.00 97.00 83 VAL A O 1
ATOM 694 N N . TYR A 1 84 ? -11.156 -3.114 6.096 1.00 96.38 84 TYR A N 1
ATOM 695 C CA . TYR A 1 84 ? -12.608 -3.278 6.018 1.00 96.38 84 TYR A CA 1
ATOM 696 C C . TYR A 1 84 ? -13.283 -2.513 7.155 1.00 96.38 84 TYR A C 1
ATOM 698 O O . TYR A 1 84 ? -12.908 -2.678 8.317 1.00 96.38 84 TYR A O 1
ATOM 706 N N . TYR A 1 85 ? -14.299 -1.716 6.840 1.00 94.25 85 TYR A N 1
ATOM 707 C CA . TYR A 1 85 ? -15.047 -0.927 7.817 1.00 94.25 85 TYR A CA 1
ATOM 708 C C . TYR A 1 85 ? -16.356 -1.624 8.176 1.00 94.25 85 TYR A C 1
ATOM 710 O O . TYR A 1 85 ? -17.150 -1.960 7.303 1.00 94.25 85 TYR A O 1
ATOM 718 N N . SER A 1 86 ? -16.607 -1.796 9.471 1.00 89.62 86 SER A N 1
ATOM 719 C CA . SER A 1 86 ? -17.871 -2.323 9.980 1.00 89.62 86 SER A CA 1
ATOM 720 C C . SER A 1 86 ? -18.294 -1.520 11.197 1.00 89.62 86 SER A C 1
ATOM 722 O O . SER A 1 86 ? -17.707 -1.663 12.264 1.00 89.62 86 SER A O 1
ATOM 724 N N . GLU A 1 87 ? -19.321 -0.685 11.041 1.00 84.81 87 GLU A N 1
ATOM 725 C CA . GLU A 1 87 ? -19.839 0.212 12.082 1.00 84.81 87 GLU A CA 1
ATOM 726 C C . GLU A 1 87 ? -18.731 1.007 12.797 1.00 84.81 87 GLU A C 1
ATOM 728 O O . GLU A 1 87 ? -18.296 2.038 12.290 1.00 84.81 87 GLU A O 1
ATOM 733 N N . ASN A 1 88 ? -18.267 0.516 13.950 1.00 88.00 88 ASN A N 1
ATOM 734 C CA . ASN A 1 88 ? -17.282 1.164 14.817 1.00 88.00 88 ASN A CA 1
ATOM 735 C C . ASN A 1 88 ? -15.922 0.448 14.850 1.00 88.00 88 ASN A C 1
ATOM 737 O O . ASN A 1 88 ? -15.057 0.817 15.645 1.00 88.00 88 ASN A O 1
ATOM 741 N N . ILE A 1 89 ? -15.730 -0.583 14.027 1.00 91.56 89 ILE A N 1
ATOM 742 C CA . ILE A 1 89 ? -14.481 -1.340 13.943 1.00 91.56 89 ILE A CA 1
ATOM 743 C C . ILE A 1 89 ? -13.900 -1.293 12.530 1.00 91.56 89 ILE A C 1
ATOM 745 O O . ILE A 1 89 ? -14.619 -1.221 11.531 1.00 91.56 89 ILE A O 1
ATOM 749 N N . ALA A 1 90 ? -12.573 -1.360 12.465 1.00 93.50 90 ALA A N 1
ATOM 750 C CA . ALA A 1 90 ? -11.824 -1.552 11.235 1.00 93.50 90 ALA A CA 1
ATOM 751 C C . ALA A 1 90 ? -11.037 -2.859 11.345 1.00 93.50 90 ALA A C 1
ATOM 753 O O . ALA A 1 90 ? -10.299 -3.067 12.309 1.00 93.50 90 ALA A O 1
ATOM 754 N N . LEU A 1 91 ? -11.218 -3.742 10.369 1.00 94.56 91 LEU A N 1
ATOM 755 C CA . LEU A 1 91 ? -10.560 -5.042 10.297 1.00 94.56 91 LEU A CA 1
ATOM 756 C C . LEU A 1 91 ? -9.522 -4.980 9.188 1.00 94.56 91 LEU A C 1
ATOM 758 O O . LEU A 1 91 ? -9.834 -4.548 8.083 1.00 94.56 91 LEU A O 1
ATOM 762 N N . VAL A 1 92 ? -8.295 -5.398 9.481 1.00 95.38 92 VAL A N 1
ATOM 763 C CA . VAL A 1 92 ? -7.173 -5.241 8.555 1.00 95.38 92 VAL A CA 1
ATOM 764 C C . VAL A 1 92 ? -6.659 -6.610 8.117 1.00 95.38 92 VAL A C 1
ATOM 766 O O . VAL A 1 92 ? -6.499 -7.499 8.950 1.00 95.38 92 VAL A O 1
ATOM 769 N N . GLN A 1 93 ? -6.429 -6.793 6.817 1.00 95.25 93 GLN A N 1
ATOM 770 C CA . GLN A 1 93 ? -5.877 -8.023 6.239 1.00 95.25 93 GLN A CA 1
ATOM 771 C C . GLN A 1 93 ? -4.765 -7.689 5.242 1.00 95.25 93 GLN A C 1
ATOM 773 O O . GLN A 1 93 ? -4.937 -6.805 4.405 1.00 95.25 93 GLN A O 1
ATOM 778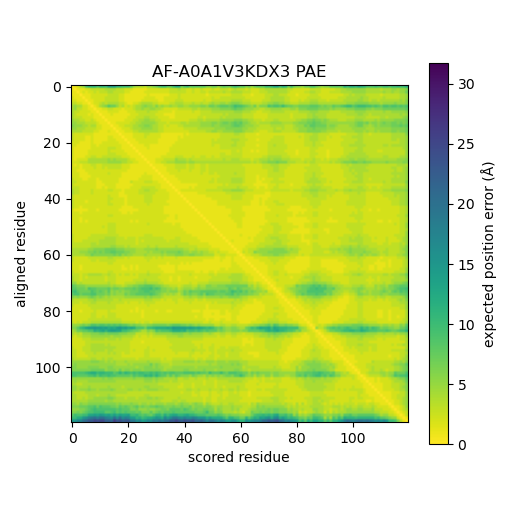 N N . ASN A 1 94 ? -3.647 -8.414 5.300 1.00 95.38 94 ASN A N 1
ATOM 779 C CA . ASN A 1 94 ? -2.656 -8.402 4.227 1.00 95.38 94 ASN A CA 1
ATOM 780 C C . ASN A 1 94 ? -3.222 -9.170 3.018 1.00 95.38 94 ASN A C 1
ATOM 782 O O . ASN A 1 94 ? -3.792 -10.252 3.189 1.00 95.38 94 ASN A O 1
ATOM 786 N N . LYS A 1 95 ? -3.109 -8.610 1.809 1.00 94.38 95 LYS A N 1
ATOM 787 C CA . LYS A 1 95 ? -3.548 -9.263 0.569 1.00 94.38 95 LYS A CA 1
ATOM 788 C C . LYS A 1 95 ? -2.548 -9.023 -0.553 1.00 94.38 95 LYS A C 1
ATOM 790 O O . LYS A 1 95 ? -2.117 -7.893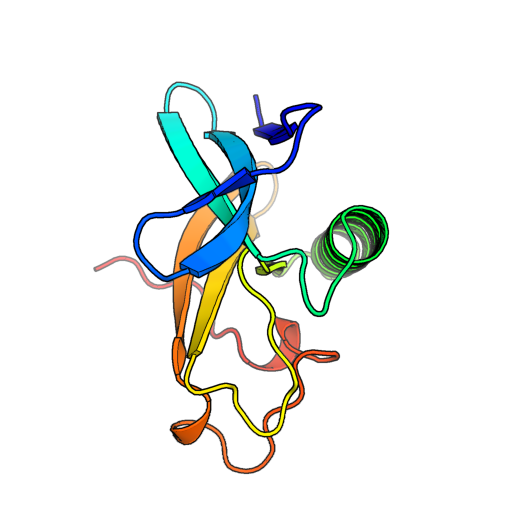 -0.785 1.00 94.38 95 LYS A O 1
ATOM 795 N N . ILE A 1 96 ? -2.275 -10.088 -1.300 1.00 95.00 96 ILE A N 1
ATOM 796 C CA . ILE A 1 96 ? -1.568 -10.039 -2.578 1.00 95.00 96 ILE A CA 1
ATOM 797 C C . ILE A 1 96 ? -2.604 -10.119 -3.705 1.00 95.00 96 ILE A C 1
ATOM 799 O O . ILE A 1 96 ? -3.425 -11.038 -3.742 1.00 95.00 96 ILE A O 1
ATOM 803 N N . PHE A 1 97 ? -2.588 -9.144 -4.609 1.00 94.00 97 PHE A N 1
ATOM 804 C CA . PHE A 1 97 ? -3.354 -9.166 -5.851 1.00 94.00 97 PHE A CA 1
ATOM 805 C C . PHE A 1 97 ? -2.462 -9.703 -6.964 1.00 94.00 97 PHE A C 1
ATOM 807 O O . PHE A 1 97 ? -1.527 -9.018 -7.354 1.00 94.00 97 PHE A O 1
ATOM 814 N N . PHE A 1 98 ? -2.753 -10.893 -7.481 1.00 93.81 98 PHE A N 1
ATOM 815 C CA . PHE A 1 98 ? -2.113 -11.409 -8.694 1.00 93.81 98 PHE A CA 1
ATOM 816 C C . PHE A 1 98 ? -2.788 -10.777 -9.913 1.00 93.81 98 PHE A C 1
ATOM 818 O O . PHE A 1 98 ? -4.007 -10.873 -10.052 1.00 93.81 98 PHE A O 1
ATOM 825 N N . VAL A 1 99 ? -2.026 -10.049 -10.731 1.00 91.19 99 VAL A N 1
ATOM 826 C CA . VAL A 1 99 ? -2.559 -9.212 -11.822 1.00 91.19 99 VAL A CA 1
ATOM 827 C C . VAL A 1 99 ? -3.211 -10.067 -12.909 1.00 91.19 99 VAL A C 1
ATOM 829 O O . VAL A 1 99 ? -4.263 -9.704 -13.430 1.00 91.19 99 VAL A O 1
ATOM 832 N N . ASP A 1 100 ? -2.637 -11.235 -13.189 1.00 91.44 100 ASP A N 1
ATOM 833 C CA . ASP A 1 100 ? -3.110 -12.209 -14.178 1.00 91.44 100 ASP A CA 1
ATOM 834 C C . ASP A 1 100 ? -4.473 -12.845 -13.843 1.00 91.44 100 ASP A C 1
ATOM 836 O O . ASP A 1 100 ? -5.134 -13.400 -14.721 1.00 91.44 100 ASP A O 1
ATOM 840 N N . HIS A 1 101 ? -4.945 -12.720 -12.600 1.00 91.00 101 HIS A N 1
ATOM 841 C CA . HIS A 1 101 ? -6.281 -13.158 -12.194 1.00 91.00 101 HIS A CA 1
ATOM 842 C C . HIS A 1 101 ? -7.400 -12.191 -12.629 1.00 91.00 101 HIS A C 1
ATOM 844 O O . HIS A 1 101 ? -8.580 -12.498 -12.430 1.00 91.00 101 HIS A O 1
ATOM 850 N N . TYR A 1 102 ? -7.068 -11.038 -13.223 1.00 88.75 102 TYR A N 1
ATOM 851 C CA . TYR A 1 102 ? -8.033 -10.009 -13.615 1.00 88.75 102 TYR A CA 1
ATOM 852 C C . TYR A 1 102 ? -7.883 -9.636 -15.097 1.00 88.75 102 TYR A C 1
ATOM 854 O O . TYR A 1 102 ? -6.815 -9.239 -15.549 1.00 88.75 102 TYR A O 1
ATOM 862 N N . ILE A 1 103 ? -8.982 -9.714 -15.856 1.00 82.25 103 ILE A N 1
ATOM 863 C CA . ILE A 1 103 ? -8.995 -9.482 -17.317 1.00 82.25 103 ILE A CA 1
ATOM 864 C C . ILE A 1 103 ? -8.697 -8.015 -17.686 1.00 82.25 103 ILE A C 1
ATOM 866 O O . ILE A 1 103 ? -8.120 -7.763 -18.737 1.00 82.25 103 ILE A O 1
ATOM 870 N N . ASP A 1 104 ? -9.021 -7.064 -16.804 1.00 85.38 104 ASP A N 1
ATOM 871 C CA . ASP A 1 104 ? -8.853 -5.619 -17.022 1.00 85.38 104 ASP A CA 1
ATOM 872 C C . ASP A 1 104 ? -8.281 -4.935 -15.767 1.00 85.38 104 ASP A C 1
ATOM 874 O O . ASP A 1 104 ? -8.865 -3.992 -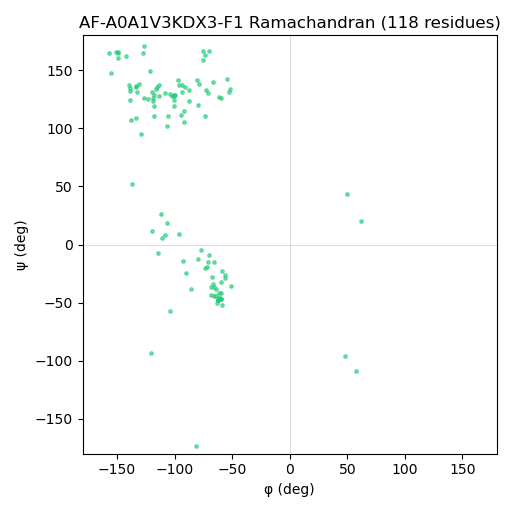15.224 1.00 85.38 104 ASP A O 1
ATOM 878 N N . PHE A 1 105 ? -7.169 -5.457 -15.242 1.00 88.50 105 PHE A N 1
ATOM 879 C CA . PHE A 1 105 ? -6.568 -4.923 -14.021 1.00 88.50 105 PHE A CA 1
ATOM 880 C C . PHE A 1 105 ? -6.177 -3.443 -14.166 1.00 88.50 105 PHE A C 1
ATOM 882 O O . PHE A 1 105 ? -5.399 -3.066 -15.042 1.00 88.50 105 PHE A O 1
ATOM 889 N N . ASP A 1 106 ? -6.665 -2.606 -13.250 1.00 91.06 106 ASP A N 1
ATOM 890 C CA . ASP A 1 106 ? -6.266 -1.204 -13.130 1.00 91.06 106 ASP A CA 1
ATOM 891 C C . ASP A 1 106 ? -5.995 -0.884 -11.660 1.00 91.06 106 ASP A C 1
ATOM 893 O O . ASP A 1 106 ? -6.915 -0.763 -10.848 1.00 91.06 106 ASP A O 1
ATOM 897 N N . TYR A 1 107 ? -4.720 -0.697 -11.316 1.00 91.00 107 TYR A N 1
ATOM 898 C CA . TYR A 1 107 ? -4.303 -0.355 -9.955 1.00 91.00 107 TYR A CA 1
ATOM 899 C C . TYR A 1 107 ? -4.939 0.954 -9.451 1.00 91.00 107 TYR A C 1
ATOM 901 O O . TYR A 1 107 ? -5.064 1.156 -8.244 1.00 91.00 107 TYR A O 1
ATOM 909 N N . LYS A 1 108 ? -5.378 1.853 -10.345 1.00 91.75 108 LYS A N 1
ATOM 910 C CA . LYS A 1 108 ? -6.081 3.090 -9.962 1.00 91.75 108 LYS A CA 1
ATOM 911 C C . LYS A 1 108 ? -7.493 2.822 -9.452 1.00 91.75 108 LYS A C 1
ATOM 913 O O . LYS A 1 108 ? -8.058 3.667 -8.766 1.00 91.75 108 LYS A O 1
ATOM 918 N N . LYS A 1 109 ? -8.044 1.654 -9.774 1.00 91.12 109 LYS A N 1
ATOM 919 C CA . LYS A 1 109 ? -9.347 1.161 -9.328 1.00 91.12 109 LYS A CA 1
ATOM 920 C C . LYS A 1 109 ? -9.196 -0.032 -8.391 1.00 91.12 109 LYS A C 1
ATOM 922 O O . LYS A 1 109 ? -10.096 -0.853 -8.303 1.00 91.12 109 LYS A O 1
ATOM 927 N N . ILE A 1 110 ? -8.068 -0.154 -7.686 1.00 92.00 110 ILE A N 1
ATOM 928 C CA . ILE A 1 110 ? -7.755 -1.360 -6.906 1.00 92.00 110 ILE A CA 1
ATOM 929 C C . ILE A 1 110 ? -8.833 -1.731 -5.868 1.00 92.00 110 ILE A C 1
ATOM 931 O O . ILE A 1 110 ? -9.041 -2.911 -5.596 1.00 92.00 110 ILE A O 1
ATOM 935 N N . ASN A 1 111 ? -9.565 -0.741 -5.343 1.00 91.81 111 ASN A N 1
ATOM 936 C CA . ASN A 1 111 ? -10.707 -0.962 -4.452 1.00 91.81 111 ASN A CA 1
ATOM 937 C C . ASN A 1 111 ? -11.818 -1.798 -5.128 1.00 91.81 111 ASN A C 1
ATOM 939 O O . ASN A 1 111 ? -12.445 -2.619 -4.474 1.00 91.81 111 ASN A O 1
ATOM 943 N N . ASP A 1 112 ? -12.022 -1.686 -6.443 1.00 91.44 112 ASP A N 1
ATOM 944 C CA . ASP A 1 112 ? -13.056 -2.440 -7.170 1.00 91.44 112 ASP A CA 1
ATOM 945 C C . ASP A 1 112 ? -12.730 -3.947 -7.287 1.00 91.44 112 ASP A C 1
ATOM 947 O O . ASP A 1 112 ? -13.615 -4.752 -7.577 1.00 91.44 112 ASP A O 1
ATOM 951 N N . PHE A 1 113 ? -11.480 -4.349 -7.023 1.00 91.25 113 PHE A N 1
ATOM 952 C CA . PHE A 1 113 ? -11.014 -5.744 -7.081 1.00 91.25 113 PHE A CA 1
ATOM 953 C C . PHE A 1 113 ? -11.019 -6.445 -5.709 1.00 91.25 113 PHE A C 1
ATOM 955 O O . PHE A 1 113 ? -10.481 -7.547 -5.543 1.00 91.25 113 PHE A O 1
ATOM 962 N N . VAL A 1 114 ? -11.603 -5.813 -4.688 1.00 91.88 114 VAL A N 1
ATOM 963 C CA . VAL A 1 114 ? -11.729 -6.383 -3.344 1.00 91.88 114 VAL A CA 1
ATOM 964 C C . VAL A 1 114 ? -13.125 -6.945 -3.126 1.00 91.88 114 VAL A C 1
ATOM 966 O O . VAL A 1 114 ? -14.131 -6.240 -3.133 1.00 91.88 114 VAL A O 1
ATOM 969 N N . GLU A 1 115 ? -13.175 -8.247 -2.870 1.00 88.56 115 GLU A N 1
ATOM 970 C CA . GLU A 1 115 ? -14.386 -8.924 -2.422 1.00 88.56 115 GLU A CA 1
ATOM 971 C C . GLU A 1 115 ? -14.693 -8.629 -0.947 1.00 88.56 115 GLU A C 1
ATOM 973 O O . GLU A 1 115 ? -13.842 -8.161 -0.189 1.00 88.56 115 GLU A O 1
ATOM 978 N N . SER A 1 116 ? -15.910 -8.958 -0.505 1.00 87.94 116 SER A N 1
ATOM 979 C CA . SER A 1 116 ? -16.261 -8.914 0.916 1.00 87.94 116 SER A CA 1
ATOM 980 C C . SER A 1 116 ? -15.294 -9.746 1.760 1.00 87.94 116 SER A C 1
ATOM 982 O O . SER A 1 116 ? -14.873 -10.834 1.357 1.00 87.94 116 SER A O 1
ATOM 984 N N . ARG A 1 117 ? -14.979 -9.244 2.959 1.00 89.12 117 ARG A N 1
ATOM 985 C CA . ARG A 1 117 ? -14.091 -9.920 3.908 1.00 89.12 117 ARG A CA 1
ATOM 986 C C . ARG A 1 117 ? -14.561 -11.353 4.163 1.00 89.12 117 ARG A C 1
ATOM 988 O O . ARG A 1 117 ? -15.724 -11.576 4.491 1.00 89.12 117 ARG A O 1
ATOM 995 N N . ARG A 1 118 ? -13.628 -12.301 4.082 1.00 85.88 118 ARG A N 1
ATOM 996 C CA . ARG A 1 118 ? -13.828 -13.700 4.475 1.00 85.88 118 ARG A CA 1
ATOM 997 C C . ARG A 1 118 ? -12.951 -14.011 5.688 1.00 85.88 118 ARG A C 1
ATOM 999 O O . ARG A 1 118 ? -11.802 -13.568 5.751 1.00 85.88 118 ARG A O 1
ATOM 1006 N N . GLU A 1 119 ? -13.515 -14.730 6.651 1.00 80.69 119 GLU A N 1
ATOM 1007 C CA . GLU A 1 119 ? -12.788 -15.387 7.741 1.00 80.69 119 GLU A CA 1
ATOM 1008 C C . GLU A 1 119 ? -12.669 -16.864 7.350 1.00 80.69 119 GLU A C 1
ATOM 1010 O O . GLU A 1 119 ? -13.674 -17.460 6.957 1.00 80.69 119 GLU A O 1
ATOM 1015 N N . TYR A 1 120 ? -11.458 -17.417 7.379 1.00 56.53 120 TYR A N 1
ATOM 1016 C CA . TYR A 1 120 ? -11.214 -18.850 7.195 1.00 56.53 120 TYR A CA 1
ATOM 1017 C C . TYR A 1 120 ? -10.796 -19.455 8.528 1.00 56.53 120 TYR A C 1
ATOM 1019 O O . TYR A 1 120 ? -10.008 -18.783 9.234 1.00 56.53 120 TYR A O 1
#

Radius of gyration: 14.38 Å; Cα contacts (8 Å, |Δi|>4): 192; chains: 1; bounding box: 39×30×37 Å

Organism: NCBI:txid1796644

Nearest PDB structures (foldseek):
  4ntq-assembly1_B  TM=9.578E-01  e=2.836E-11  Enterobacter cloacae subsp. cloacae ATCC 13047
  5cy3-assembly1_A  TM=3.815E-01  e=9.639E-01  Homo sapiens
  5ino-assembly1_A  TM=2.973E-01  e=1.134E+00  Homo sapiens
  5tsh-assembly1_E  TM=2.203E-01  e=1.409E+00  Geobacter metallireducens GS-15
  6olj-assembly1_C  TM=2.628E-01  e=7.574E+00  Geobacter metallireducens GS-15

Foldseek 3Di:
DWDKAWDDDWDQDPVRFTWTWIWTDDPPDIDIDTAGDPAPHPVNQVVQQVVQVVVCVVVQAKGWRWRYDDDPVPDQKTWTKMWHGDPPDTDIDTDIGGQVVDPDDDPSVVVVVDDHDDDD

InterPro domains:
  IPR040509 CdiI, C-terminal [PF18228] (36-120)
  IPR053755 Contact-dependent growth inhibition immunity [G3DSA:3.30.2450.20] (1-120)

Sequence (120 aa):
MFNIALESKPFINEWDDLVLSASITISDFKEDFFLPISFWSVKDYISQWSLSLEEGMKRRNHSVLITSMYPPNDLEFIQSWIVYYSENIALVQNKIFFVDHYIDFDYKKINDFVESRREY

Mean predicted aligned error: 3.39 Å